Protein AF-A0A9N7MZ98-F1 (afdb_monomer_lite)

Organism: Striga hermonthica (NCBI:txid68872)

pLDDT: mean 78.27, std 20.57, range [29.39, 97.88]

Radius of gyration: 21.46 Å; chains: 1; bounding box: 46×40×66 Å

Sequence (179 aa):
MSQRRERCEDGKELLFDHGAPYFAVNASNLEVQSLVNDWESRGIVGEWKEKFGSFDFSSKNFVHFEEEGSDKRYVGVPGMNSICKALCHEPGIETKFGLGIGKLDWLDGDDSWSLTSLDGQNVGCFKGVVTSDKSTFSSRFRSVTGKPPPIALVLVFRSGHALLLRRFAIEDLVELQRA

Foldseek 3Di:
DDWDWDADPVRDIDIHDPPDPKDFDDPVPVVVVVVVVVCVVVLQKDWDPDDDWDQDPVVRDIDDDDCVPPTTIMAGVVGNCSVVVVVCPPPPHDDDPPWAWQEWDQDPVVCWIWTATPVRHTPDTHNDDDDDDPLQDDPVCCVVPVDHRSYHPPPPPDPDRDPPPPPPDCVVVVVVVVD

Secondary structure (DSSP, 8-state):
--EEEEE-TTSPEEEEE-S-S-EEE-TT-HHHHHHHHHHHHTTSEEE--SPP-EEETTTTEEEP---TTPPEEEEESSSTHHHHHHHHTSTT-----S--EEEEEEETTTTEEEEEETTS-EEEEES------TTTT-HHHHHHHSSPPSS-------TTS--------TTHHHHTT--

Structure (mmCIF, N/CA/C/O backbone):
data_AF-A0A9N7MZ98-F1
#
_entry.id   AF-A0A9N7MZ98-F1
#
loop_
_atom_site.group_PDB
_atom_site.id
_atom_site.type_symbol
_atom_site.label_atom_id
_atom_site.label_alt_id
_atom_site.label_comp_id
_atom_site.label_asym_id
_atom_site.label_entity_id
_atom_site.label_seq_id
_atom_site.pdbx_PDB_ins_code
_atom_site.Cartn_x
_atom_site.Cartn_y
_atom_site.Cartn_z
_atom_site.occupancy
_atom_site.B_iso_or_equiv
_atom_site.auth_seq_id
_atom_site.auth_comp_id
_atom_site.auth_asym_id
_atom_site.auth_atom_id
_atom_site.pdbx_PDB_model_num
ATOM 1 N N . MET A 1 1 ? 3.682 -3.069 3.700 1.00 62.31 1 MET A N 1
ATOM 2 C CA . MET A 1 1 ? 3.777 -2.642 5.115 1.00 62.31 1 MET A CA 1
ATOM 3 C C . MET A 1 1 ? 4.538 -3.685 5.905 1.00 62.31 1 MET A C 1
ATOM 5 O O . MET A 1 1 ? 4.243 -4.865 5.741 1.00 62.31 1 MET A O 1
ATOM 9 N N . SER A 1 2 ? 5.536 -3.269 6.690 1.00 74.25 2 SER A N 1
ATOM 10 C CA . SER A 1 2 ? 6.291 -4.196 7.541 1.00 74.25 2 SER A CA 1
ATOM 11 C C . SER A 1 2 ? 5.455 -4.572 8.758 1.00 74.25 2 SER A C 1
ATOM 13 O O . SER A 1 2 ? 4.906 -3.691 9.423 1.00 74.25 2 SER A O 1
ATOM 15 N N . GLN A 1 3 ? 5.371 -5.872 9.020 1.00 80.69 3 GLN A N 1
ATOM 16 C CA . GLN A 1 3 ? 4.727 -6.427 10.198 1.00 80.69 3 GLN A CA 1
ATOM 17 C C . GLN A 1 3 ? 5.787 -7.185 10.992 1.00 80.69 3 GLN A C 1
ATOM 19 O O . GLN A 1 3 ? 6.454 -8.065 10.440 1.00 80.69 3 GLN A O 1
ATOM 24 N N . ARG A 1 4 ? 5.956 -6.843 12.270 1.00 84.69 4 ARG A N 1
ATOM 25 C CA . ARG A 1 4 ? 6.811 -7.606 13.183 1.00 84.69 4 ARG A CA 1
ATOM 26 C C . ARG A 1 4 ? 6.002 -8.735 13.800 1.00 84.69 4 ARG A C 1
ATOM 28 O O . ARG A 1 4 ? 4.829 -8.555 14.113 1.00 84.69 4 ARG A O 1
ATOM 35 N N . ARG A 1 5 ? 6.649 -9.885 13.973 1.00 89.50 5 ARG A N 1
ATOM 36 C CA . ARG A 1 5 ? 6.075 -11.058 14.630 1.00 89.50 5 ARG A CA 1
ATOM 37 C C . ARG A 1 5 ? 6.817 -11.325 15.924 1.00 89.50 5 ARG A C 1
ATOM 39 O O . ARG A 1 5 ? 8.040 -11.223 15.944 1.00 89.50 5 ARG A O 1
ATOM 46 N N . GLU A 1 6 ? 6.084 -11.676 16.965 1.00 91.88 6 GLU A N 1
ATOM 47 C CA . GLU A 1 6 ? 6.637 -12.089 18.250 1.00 91.88 6 GLU A CA 1
ATOM 48 C C . GLU A 1 6 ? 5.919 -13.365 18.689 1.00 91.88 6 GLU A C 1
ATOM 50 O O . GLU A 1 6 ? 4.696 -13.440 18.588 1.00 91.88 6 GLU A O 1
ATOM 55 N N . ARG A 1 7 ? 6.657 -14.380 19.146 1.00 93.25 7 ARG A N 1
ATOM 56 C CA . ARG A 1 7 ? 6.048 -15.597 19.694 1.00 93.25 7 ARG A CA 1
ATOM 57 C C . ARG A 1 7 ? 6.028 -15.514 21.209 1.00 93.25 7 ARG A C 1
ATOM 59 O O . ARG A 1 7 ? 7.074 -15.376 21.833 1.00 93.25 7 ARG A O 1
ATOM 66 N N . CYS A 1 8 ? 4.839 -15.619 21.779 1.00 92.69 8 CYS A N 1
ATOM 67 C CA . CYS A 1 8 ? 4.644 -15.719 23.215 1.00 92.69 8 CYS A CA 1
ATOM 68 C C . CYS A 1 8 ? 5.042 -17.109 23.732 1.00 92.69 8 CYS A C 1
ATOM 70 O O . CYS A 1 8 ? 5.088 -18.082 22.976 1.00 92.69 8 CYS A O 1
ATOM 72 N N . GLU A 1 9 ? 5.281 -17.209 25.042 1.00 93.56 9 GLU A N 1
ATOM 73 C CA . GLU A 1 9 ? 5.603 -18.472 25.728 1.00 93.56 9 GLU A CA 1
ATOM 74 C C . GLU A 1 9 ? 4.499 -19.530 25.572 1.00 93.56 9 GLU A C 1
ATOM 76 O O . GLU A 1 9 ? 4.784 -20.724 25.523 1.00 93.56 9 GLU A O 1
ATOM 81 N N . ASP A 1 10 ? 3.243 -19.097 25.424 1.00 94.31 10 ASP A N 1
ATOM 82 C CA . ASP A 1 10 ? 2.084 -19.962 25.174 1.00 94.31 10 ASP A CA 1
ATOM 83 C C . ASP A 1 10 ? 1.939 -20.394 23.699 1.00 94.31 10 ASP A C 1
ATOM 85 O O . ASP A 1 10 ? 0.966 -21.053 23.331 1.00 94.31 10 ASP A O 1
ATOM 89 N N . GLY A 1 11 ? 2.896 -20.027 22.842 1.00 92.06 11 GLY A N 1
ATOM 90 C CA . GLY A 1 11 ? 2.922 -20.363 21.421 1.00 92.06 11 GLY A CA 1
ATOM 91 C C . GLY A 1 11 ? 2.093 -19.440 20.526 1.00 92.06 11 GLY A C 1
ATOM 92 O O . GLY A 1 11 ? 2.115 -19.625 19.306 1.00 92.06 11 GLY A O 1
ATOM 93 N N . LYS A 1 12 ? 1.392 -18.439 21.078 1.00 92.31 12 LYS A N 1
ATOM 94 C CA . LYS A 1 12 ? 0.673 -17.445 20.267 1.00 92.31 12 LYS A CA 1
ATOM 95 C C . LYS A 1 12 ? 1.646 -16.562 19.496 1.00 92.31 12 LYS A C 1
ATOM 97 O O . LYS A 1 12 ? 2.689 -16.164 20.008 1.00 92.31 12 LYS A O 1
ATOM 102 N N . GLU A 1 13 ? 1.278 -16.225 18.264 1.00 92.44 13 GLU A N 1
ATOM 103 C CA . GLU A 1 13 ? 2.004 -15.250 17.452 1.00 92.44 13 GLU A CA 1
ATOM 104 C C . GLU A 1 13 ? 1.302 -13.891 17.554 1.00 92.44 13 GLU A C 1
ATOM 106 O O . GLU A 1 13 ? 0.128 -13.758 17.210 1.00 92.44 13 GLU A O 1
ATOM 111 N N . LEU A 1 14 ? 2.022 -12.887 18.043 1.00 90.25 14 LEU A N 1
ATOM 112 C CA . LEU A 1 14 ? 1.605 -11.492 18.028 1.00 90.25 14 LEU A CA 1
ATOM 113 C C . LEU A 1 14 ? 2.123 -10.829 16.760 1.00 90.25 14 LEU A C 1
ATOM 115 O O . LEU A 1 14 ? 3.270 -11.037 16.359 1.00 90.25 14 LEU A O 1
ATOM 119 N N . LEU A 1 15 ? 1.278 -10.005 16.153 1.00 88.94 15 LEU A N 1
ATOM 120 C CA . LEU A 1 15 ? 1.571 -9.295 14.920 1.00 88.94 15 LEU A CA 1
ATOM 121 C C . LEU A 1 15 ? 1.460 -7.790 15.163 1.00 88.94 15 LEU A C 1
ATOM 123 O O . LEU A 1 15 ? 0.448 -7.315 15.670 1.00 88.94 15 LEU A O 1
ATOM 127 N N . PHE A 1 16 ? 2.494 -7.042 14.783 1.00 89.38 16 PHE A N 1
ATOM 128 C CA . PHE A 1 16 ? 2.569 -5.598 14.995 1.00 89.38 16 PHE A CA 1
ATOM 129 C C . PHE A 1 16 ? 2.769 -4.880 13.667 1.00 89.38 16 PHE A C 1
ATOM 131 O O . PHE A 1 16 ? 3.799 -5.056 13.010 1.00 89.38 16 PHE A O 1
ATOM 138 N N . ASP A 1 17 ? 1.802 -4.054 13.279 1.00 90.88 17 ASP A N 1
ATOM 139 C CA . ASP A 1 17 ? 1.920 -3.185 12.112 1.00 90.88 17 ASP A CA 1
ATOM 140 C C . ASP A 1 17 ? 2.716 -1.922 12.475 1.00 90.88 17 ASP A C 1
ATOM 142 O O . ASP A 1 17 ? 2.325 -1.145 13.340 1.00 90.88 17 ASP A O 1
ATOM 146 N N . HIS A 1 18 ? 3.855 -1.712 11.808 1.00 86.62 18 HIS A N 1
ATOM 147 C CA . HIS A 1 18 ? 4.758 -0.585 12.096 1.00 86.62 18 HIS A CA 1
ATOM 148 C C . HIS A 1 18 ? 4.539 0.648 11.211 1.00 86.62 18 HIS A C 1
ATOM 150 O O . HIS A 1 18 ? 5.225 1.654 11.376 1.00 86.62 18 HIS A O 1
ATOM 156 N N . GLY A 1 19 ? 3.653 0.555 10.221 1.00 86.44 19 GLY A N 1
ATOM 157 C CA . GLY A 1 19 ? 3.343 1.673 9.335 1.00 86.44 19 GLY A CA 1
ATOM 158 C C . GLY A 1 19 ? 2.050 2.379 9.741 1.00 86.44 19 GLY A C 1
ATOM 159 O O . GLY A 1 19 ? 1.888 2.764 10.891 1.00 86.44 19 GLY A O 1
ATOM 160 N N . ALA A 1 20 ? 1.137 2.565 8.789 1.00 86.75 20 ALA A N 1
ATOM 161 C CA . ALA A 1 20 ? -0.201 3.078 9.023 1.00 86.75 20 ALA A CA 1
ATOM 162 C C . ALA A 1 20 ? -0.939 2.178 10.034 1.00 86.75 20 ALA A C 1
ATOM 164 O O . ALA A 1 20 ? -1.102 0.987 9.753 1.00 86.75 20 ALA A O 1
ATOM 165 N N . PRO A 1 21 ? -1.371 2.725 11.182 1.00 87.38 21 PRO A N 1
ATOM 166 C CA . PRO A 1 21 ? -2.091 1.958 12.195 1.00 87.38 21 PRO A CA 1
ATOM 167 C C . PRO A 1 21 ? -3.531 1.651 11.762 1.00 87.38 21 PRO A C 1
ATOM 169 O O . PRO A 1 21 ? -4.050 0.581 12.045 1.00 87.38 21 PRO A O 1
ATOM 172 N N . TYR A 1 22 ? -4.158 2.576 11.038 1.00 92.69 22 TYR A N 1
ATOM 173 C CA . TYR A 1 22 ? -5.489 2.465 10.445 1.00 92.69 22 TYR A CA 1
ATOM 174 C C . TYR A 1 22 ? -5.576 3.408 9.237 1.00 92.69 22 TYR A C 1
ATOM 176 O O . TYR A 1 22 ? -4.674 4.222 9.012 1.00 92.69 22 TYR A O 1
ATOM 184 N N . PHE A 1 23 ? -6.667 3.328 8.482 1.00 93.44 23 PHE A N 1
ATOM 185 C CA . PHE A 1 23 ? -7.061 4.353 7.514 1.00 93.44 23 PHE A CA 1
ATOM 186 C C . PHE A 1 23 ? -8.512 4.773 7.756 1.00 93.44 23 PHE A C 1
ATOM 188 O O . PHE A 1 23 ? -9.297 3.990 8.285 1.00 93.44 23 PHE A O 1
ATOM 195 N N . ALA A 1 24 ? -8.855 6.014 7.416 1.00 92.38 24 ALA A N 1
ATOM 196 C CA . ALA A 1 24 ? -10.218 6.531 7.505 1.00 92.38 24 ALA A CA 1
ATOM 197 C C . ALA A 1 24 ? -10.834 6.620 6.107 1.00 92.38 24 ALA A C 1
ATOM 199 O O . ALA A 1 24 ? -10.119 6.854 5.129 1.00 92.38 24 ALA A O 1
ATOM 200 N N . VAL A 1 25 ? -12.147 6.433 6.020 1.00 90.44 25 VAL A N 1
ATOM 201 C CA . VAL A 1 25 ? -12.903 6.572 4.774 1.00 90.44 25 VAL A CA 1
ATOM 202 C C . VAL A 1 25 ? -13.917 7.683 4.952 1.00 90.44 25 VAL A C 1
ATOM 204 O O . VAL A 1 25 ? -14.809 7.574 5.790 1.00 90.44 25 VAL A O 1
ATOM 207 N N . ASN A 1 26 ? -13.784 8.726 4.135 1.00 88.62 26 ASN A N 1
ATOM 208 C CA . ASN A 1 26 ? -14.774 9.787 4.083 1.00 88.62 26 ASN A CA 1
ATOM 209 C C . ASN A 1 26 ? -16.077 9.238 3.496 1.00 88.62 26 ASN A C 1
ATOM 211 O O . ASN A 1 26 ? -16.096 8.780 2.351 1.00 88.62 26 ASN A O 1
ATOM 215 N N . ALA A 1 27 ? -17.162 9.321 4.267 1.00 82.75 27 ALA A N 1
ATOM 216 C CA . ALA A 1 27 ? -18.463 8.776 3.879 1.00 82.75 27 ALA A CA 1
ATOM 217 C C . ALA A 1 27 ? -19.041 9.402 2.591 1.00 82.75 27 ALA A C 1
ATOM 219 O O . ALA A 1 27 ? -19.880 8.791 1.931 1.00 82.75 27 ALA A O 1
ATOM 220 N N . SER A 1 28 ? -18.589 10.601 2.207 1.00 88.75 28 SER A N 1
ATOM 221 C CA . SER A 1 28 ? -18.981 11.250 0.948 1.00 88.75 28 SER A CA 1
ATOM 222 C C . SER A 1 28 ? -18.281 10.669 -0.288 1.00 88.75 28 SER A C 1
ATOM 224 O O . SER A 1 28 ? -18.771 10.842 -1.406 1.00 88.75 28 SER A O 1
ATOM 226 N N . ASN A 1 29 ? -17.171 9.941 -0.119 1.00 90.75 29 ASN A N 1
ATOM 227 C CA . ASN A 1 29 ? -16.462 9.293 -1.218 1.00 90.75 29 ASN A CA 1
ATOM 228 C C . ASN A 1 29 ? -17.021 7.884 -1.467 1.00 90.75 29 ASN A C 1
ATOM 230 O O . ASN A 1 29 ? -16.495 6.880 -0.981 1.00 90.75 29 ASN A O 1
ATOM 234 N N . LEU A 1 30 ? -18.103 7.823 -2.246 1.00 92.62 30 LEU A N 1
ATOM 235 C CA . LEU A 1 30 ? -18.831 6.582 -2.522 1.00 92.62 30 LEU A CA 1
ATOM 236 C C . LEU A 1 30 ? -17.987 5.521 -3.246 1.00 92.62 30 LEU A C 1
ATOM 238 O O . LEU A 1 30 ? -18.178 4.331 -3.000 1.00 92.62 30 LEU A O 1
ATOM 242 N N . GLU A 1 31 ? -17.045 5.923 -4.104 1.00 94.31 31 GLU A N 1
ATOM 243 C CA . GLU A 1 31 ? -16.169 4.987 -4.824 1.00 94.31 31 GLU A CA 1
ATOM 244 C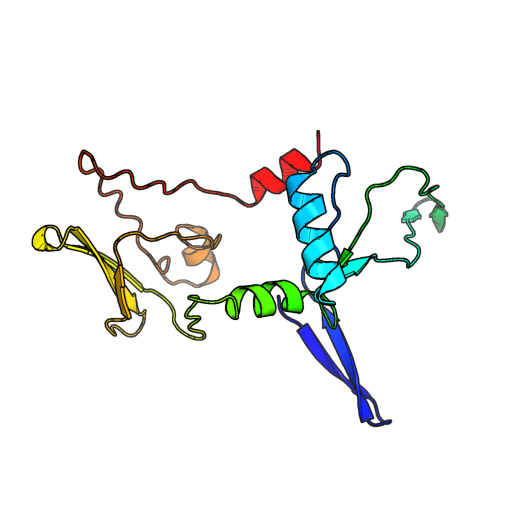 C . GLU A 1 31 ? -15.230 4.257 -3.857 1.00 94.31 31 GLU A C 1
ATOM 246 O O . GLU A 1 31 ? -15.168 3.024 -3.851 1.00 94.31 31 GLU A O 1
ATOM 251 N N . VAL A 1 32 ? -14.553 5.006 -2.979 1.00 92.69 32 VAL A N 1
ATOM 252 C CA . VAL A 1 32 ? -13.675 4.427 -1.952 1.00 92.69 32 VAL A CA 1
ATOM 253 C C . VAL A 1 32 ? -14.487 3.619 -0.944 1.00 92.69 32 VAL A C 1
ATOM 255 O O . VAL A 1 32 ? -14.079 2.518 -0.577 1.00 92.69 32 VAL A O 1
ATOM 258 N N . GLN A 1 33 ? -15.658 4.112 -0.533 1.00 93.81 33 GLN A N 1
ATOM 259 C CA . GLN A 1 33 ? -16.533 3.382 0.382 1.00 93.81 33 GLN A CA 1
ATOM 260 C C . GLN A 1 33 ? -16.985 2.040 -0.213 1.00 93.81 33 GLN A C 1
ATOM 262 O O . GLN A 1 33 ? -16.969 1.030 0.487 1.00 93.81 33 GLN A O 1
ATOM 267 N N . SER A 1 34 ? -17.342 1.996 -1.501 1.00 95.44 34 SER A N 1
ATOM 268 C CA . SER A 1 34 ? -17.720 0.749 -2.177 1.00 95.44 34 SER A CA 1
ATOM 269 C C . SER A 1 34 ? -16.564 -0.250 -2.233 1.00 95.44 34 SER A C 1
ATOM 271 O O . SER A 1 34 ? -16.780 -1.440 -2.013 1.00 95.44 34 SER A O 1
ATOM 273 N N . LEU A 1 35 ? -15.343 0.219 -2.503 1.00 95.44 35 LEU A N 1
ATOM 274 C CA . LEU A 1 35 ? -14.149 -0.629 -2.512 1.00 95.44 35 LEU A CA 1
ATOM 275 C C . LEU A 1 35 ? -13.863 -1.222 -1.126 1.00 95.44 35 LEU A C 1
ATOM 277 O O . LEU A 1 35 ? -13.573 -2.409 -0.998 1.00 95.44 35 LEU A O 1
ATOM 281 N N . VAL A 1 36 ? -13.976 -0.406 -0.079 1.00 96.00 36 VAL A N 1
ATOM 282 C CA . VAL A 1 36 ? -13.753 -0.852 1.302 1.00 96.00 36 VAL A CA 1
ATOM 283 C C . VAL A 1 36 ? -14.829 -1.841 1.742 1.00 96.00 36 VAL A C 1
ATOM 285 O O . VAL A 1 36 ? -14.495 -2.830 2.388 1.00 96.00 36 VAL A O 1
ATOM 288 N N . ASN A 1 37 ? -16.083 -1.646 1.325 1.00 96.00 37 ASN A N 1
ATOM 289 C CA . ASN A 1 37 ? -17.157 -2.610 1.570 1.00 96.00 37 ASN A CA 1
ATOM 290 C C . ASN A 1 37 ? -16.880 -3.968 0.895 1.00 96.00 37 ASN A C 1
ATOM 292 O O . ASN A 1 37 ? -17.108 -5.007 1.514 1.00 96.00 37 ASN A O 1
ATOM 296 N N . ASP A 1 38 ? -16.367 -3.984 -0.345 1.00 96.50 38 ASP A N 1
ATOM 297 C CA . ASP A 1 38 ? -15.948 -5.230 -1.012 1.00 96.50 38 ASP A CA 1
ATOM 298 C C . ASP A 1 38 ? -14.847 -5.934 -0.210 1.00 96.50 38 ASP A C 1
ATOM 300 O O . ASP A 1 38 ? -14.975 -7.109 0.143 1.00 96.50 38 ASP A O 1
ATOM 304 N N . TRP A 1 39 ? -13.796 -5.199 0.159 1.00 97.50 39 TRP A N 1
ATOM 305 C CA . TRP A 1 39 ? -12.700 -5.742 0.959 1.00 97.50 39 TRP A CA 1
ATOM 306 C C . TRP A 1 39 ? -13.155 -6.257 2.324 1.00 97.50 39 TRP A C 1
ATOM 308 O O . TRP A 1 39 ? -12.665 -7.297 2.767 1.00 97.50 39 TRP A O 1
ATOM 318 N N . GLU A 1 40 ? -14.081 -5.565 2.986 1.00 97.31 40 GLU A N 1
ATOM 319 C CA . GLU A 1 40 ? -14.642 -5.990 4.268 1.00 97.31 40 GLU A CA 1
ATOM 320 C C . GLU A 1 40 ? -15.461 -7.274 4.101 1.00 97.31 40 GLU A C 1
ATOM 322 O O . GLU A 1 40 ? -15.276 -8.224 4.862 1.00 97.31 40 GLU A O 1
ATOM 327 N N . SER A 1 41 ? -16.277 -7.372 3.044 1.00 97.56 41 SER A N 1
ATOM 328 C CA . SER A 1 41 ? -17.046 -8.587 2.733 1.00 97.56 41 SER A CA 1
ATOM 329 C C . SER A 1 41 ? -16.157 -9.809 2.458 1.00 97.56 41 SER A C 1
ATOM 331 O O . SER A 1 41 ? -16.542 -10.945 2.738 1.00 97.56 41 SER A O 1
ATOM 333 N N . ARG A 1 42 ? -14.935 -9.571 1.961 1.00 96.88 42 ARG A N 1
ATOM 334 C CA . ARG A 1 42 ? -13.892 -10.580 1.719 1.00 96.88 42 ARG A CA 1
ATOM 335 C C . ARG A 1 42 ? -13.005 -10.839 2.943 1.00 96.88 42 ARG A C 1
ATOM 337 O O . ARG A 1 42 ? -12.109 -11.677 2.868 1.00 96.88 42 ARG A O 1
ATOM 344 N N . GLY A 1 43 ? -13.211 -10.121 4.049 1.00 97.50 43 GLY A N 1
ATOM 345 C CA . GLY A 1 43 ? -12.402 -10.222 5.267 1.00 97.50 43 GLY A CA 1
ATOM 346 C C . GLY A 1 43 ? -10.967 -9.700 5.124 1.00 97.50 43 GLY A C 1
ATOM 347 O O . GLY A 1 43 ? -10.113 -10.037 5.940 1.00 97.50 43 GLY A O 1
ATOM 348 N N . ILE A 1 44 ? -10.679 -8.904 4.088 1.00 97.81 44 ILE A N 1
ATOM 349 C CA . ILE A 1 44 ? -9.362 -8.282 3.863 1.00 97.81 44 ILE A CA 1
ATOM 350 C C . ILE A 1 44 ? -9.161 -7.106 4.821 1.00 97.81 44 ILE A C 1
ATOM 352 O O . ILE A 1 44 ? -8.039 -6.848 5.269 1.00 97.81 44 ILE A O 1
ATOM 356 N N . VAL A 1 45 ? -10.248 -6.396 5.125 1.00 97.88 45 VAL A N 1
ATOM 357 C CA . VAL A 1 45 ? -10.292 -5.305 6.100 1.00 97.88 45 VAL A CA 1
ATOM 358 C C . VAL A 1 45 ? -11.428 -5.510 7.096 1.00 97.88 45 VAL A C 1
ATOM 360 O O . VAL A 1 45 ? -12.319 -6.323 6.868 1.00 97.88 45 VAL A O 1
ATOM 363 N N . GLY A 1 46 ? -11.400 -4.756 8.189 1.00 96.88 46 GLY A N 1
ATOM 364 C CA . GLY A 1 46 ? -12.519 -4.633 9.115 1.00 96.88 46 GLY A CA 1
ATOM 365 C C . GLY A 1 46 ? -12.537 -3.265 9.784 1.00 96.88 46 GLY A C 1
ATOM 366 O O . GLY A 1 46 ? -11.485 -2.643 9.967 1.00 96.88 46 GLY A O 1
ATOM 367 N N . GLU A 1 47 ? -13.732 -2.791 10.129 1.00 95.00 47 GLU A N 1
ATOM 368 C CA . GLU A 1 47 ? -13.915 -1.567 10.912 1.00 95.00 47 GLU A CA 1
ATOM 369 C C . GLU A 1 47 ? -13.166 -1.640 12.258 1.00 95.00 47 GLU A C 1
ATOM 371 O O . GLU A 1 47 ? -13.316 -2.588 13.036 1.00 95.00 47 GLU A O 1
ATOM 376 N N . TRP A 1 48 ? -12.365 -0.613 12.547 1.00 92.88 48 TRP A N 1
ATOM 377 C CA . TRP A 1 48 ? -11.684 -0.437 13.825 1.00 92.88 48 TRP A CA 1
ATOM 378 C C . TRP A 1 48 ? -12.687 0.088 14.855 1.00 92.88 48 TRP A C 1
ATOM 380 O O . TRP A 1 48 ? -13.086 1.249 14.797 1.00 92.88 48 TRP A O 1
ATOM 390 N N . LYS A 1 49 ? -13.057 -0.751 15.828 1.00 89.12 49 LYS A N 1
ATOM 391 C CA . LYS A 1 49 ? -14.060 -0.428 16.863 1.00 89.12 49 LYS A CA 1
ATOM 392 C C . LYS A 1 49 ? -13.470 -0.079 18.233 1.00 89.12 49 LYS A C 1
ATOM 394 O O . LYS A 1 49 ? -14.228 0.167 19.169 1.00 89.12 49 LYS A O 1
ATOM 399 N N . GLU A 1 50 ? -12.141 -0.073 18.378 1.00 87.69 50 GLU A N 1
ATOM 400 C CA . GLU A 1 50 ? -11.522 0.319 19.649 1.00 87.69 50 GLU A CA 1
ATOM 401 C C . GLU A 1 50 ? -11.559 1.829 19.852 1.00 87.69 50 GLU A C 1
ATOM 403 O O . GLU A 1 50 ? -11.492 2.616 18.908 1.00 87.69 50 GLU A O 1
ATOM 408 N N . LYS A 1 51 ? -11.596 2.215 21.125 1.00 83.50 51 LYS A N 1
ATOM 409 C CA . LYS A 1 51 ? -11.653 3.610 21.546 1.00 83.50 51 LYS A CA 1
ATOM 410 C C . LYS A 1 51 ? -10.333 4.310 21.265 1.00 83.50 51 LYS A C 1
ATOM 412 O O . LYS A 1 51 ? -9.262 3.817 21.618 1.00 83.50 51 LYS A O 1
ATOM 417 N N . PHE A 1 52 ? -10.428 5.510 20.720 1.00 82.69 52 PHE A N 1
ATOM 418 C CA . PHE A 1 52 ? -9.302 6.425 20.658 1.00 82.69 52 PHE A CA 1
ATOM 419 C C . PHE A 1 52 ? -9.228 7.232 21.969 1.00 82.69 52 PHE A C 1
ATOM 421 O O . PHE A 1 52 ? -10.229 7.424 22.661 1.00 82.69 52 PHE A O 1
ATOM 428 N N . GLY A 1 53 ? -8.036 7.706 22.332 1.00 83.56 53 GLY A N 1
ATOM 429 C CA . GLY A 1 53 ? -7.855 8.678 23.416 1.00 83.56 53 GLY A CA 1
ATOM 430 C C . GLY A 1 53 ? -6.851 9.764 23.030 1.00 83.56 53 GLY A C 1
ATOM 431 O O . GLY A 1 53 ? -5.920 9.499 22.271 1.00 83.56 53 GLY A O 1
ATOM 432 N N . SER A 1 54 ? -7.028 10.979 23.552 1.00 87.56 54 SER A N 1
ATOM 433 C CA . SER A 1 54 ? -5.985 12.011 23.553 1.00 87.56 54 SER A CA 1
ATOM 434 C C . SER A 1 54 ? -5.510 12.195 24.981 1.00 87.56 54 SER A C 1
ATOM 436 O O . SER A 1 54 ? -6.317 12.252 25.908 1.00 87.56 54 SER A O 1
ATOM 438 N N . PHE A 1 55 ? -4.200 12.277 25.160 1.00 90.56 55 PHE A N 1
ATOM 439 C CA . PHE A 1 55 ? -3.604 12.612 26.439 1.00 90.56 55 PHE A CA 1
ATOM 440 C C . PHE A 1 55 ? -3.127 14.060 26.391 1.00 90.56 55 PHE A C 1
ATOM 442 O O . PHE A 1 55 ? -2.239 14.396 25.605 1.00 90.56 55 PHE A O 1
ATOM 449 N N . ASP A 1 56 ? -3.704 14.913 27.236 1.00 91.94 56 ASP A N 1
ATOM 450 C CA . ASP A 1 56 ? -3.221 16.277 27.399 1.00 91.94 56 ASP A CA 1
ATOM 451 C C . ASP A 1 56 ? -2.100 16.303 28.438 1.00 91.94 56 ASP A C 1
ATOM 453 O O . ASP A 1 56 ? -2.306 16.092 29.636 1.00 91.94 56 ASP A O 1
ATOM 457 N N . PHE A 1 57 ? -0.893 16.605 27.967 1.00 93.12 57 PHE A N 1
ATOM 458 C CA . PHE A 1 57 ? 0.284 16.711 28.816 1.00 93.12 57 PHE A CA 1
ATOM 459 C C . PHE A 1 57 ? 0.185 17.851 29.839 1.00 93.12 57 PHE A C 1
ATOM 461 O O . PHE A 1 57 ? 0.728 17.729 30.938 1.00 93.12 57 PHE A O 1
ATOM 468 N N . SER A 1 58 ? -0.515 18.938 29.507 1.00 95.00 58 SER A N 1
ATOM 469 C CA . SER A 1 58 ? -0.600 20.125 30.364 1.00 95.00 58 SER A CA 1
ATOM 470 C C . SER A 1 58 ? -1.453 19.846 31.597 1.00 95.00 58 SER A C 1
ATOM 472 O O . SER A 1 58 ? -1.014 20.081 32.723 1.00 95.00 58 SER A O 1
ATOM 474 N N . SER A 1 59 ? -2.653 19.294 31.396 1.00 93.94 59 SER A N 1
ATOM 475 C CA . SER A 1 59 ? -3.531 18.879 32.494 1.00 93.94 59 SER A CA 1
ATOM 476 C C . SER A 1 59 ? -3.161 17.522 33.099 1.00 93.94 59 SER A C 1
ATOM 478 O O . SER A 1 59 ? -3.643 17.201 34.184 1.00 93.94 59 SER A O 1
ATOM 480 N N . LYS A 1 60 ? -2.297 16.741 32.434 1.00 94.62 60 LYS A N 1
ATOM 481 C CA . LYS A 1 60 ? -1.943 15.351 32.776 1.00 94.62 60 LYS A CA 1
ATOM 482 C C . LYS A 1 60 ? -3.151 14.409 32.816 1.00 94.62 60 LYS A C 1
ATOM 484 O O . LYS A 1 60 ? -3.145 13.435 33.566 1.00 94.62 60 LYS A O 1
ATOM 489 N N . ASN A 1 61 ? -4.176 14.691 32.015 1.00 93.62 61 ASN A N 1
ATOM 490 C CA . ASN A 1 61 ? -5.408 13.912 31.956 1.00 93.62 61 ASN A CA 1
ATOM 491 C C . ASN A 1 61 ? -5.699 13.439 30.530 1.00 93.62 61 ASN A C 1
ATOM 493 O O . ASN A 1 61 ? -5.280 14.051 29.546 1.00 93.62 61 ASN A O 1
ATOM 497 N N . PHE A 1 62 ? -6.462 12.351 30.421 1.00 88.62 62 PHE A N 1
ATOM 498 C CA . PHE A 1 62 ? -7.059 11.959 29.149 1.00 88.62 62 PHE A CA 1
ATOM 499 C C . PHE A 1 62 ? -8.247 12.865 28.836 1.00 88.62 62 PHE A C 1
ATOM 501 O O . PHE A 1 62 ? -9.118 13.075 29.679 1.00 88.62 62 PHE A O 1
ATOM 508 N N . VAL A 1 63 ? -8.281 13.378 27.611 1.00 84.69 63 VAL A N 1
ATOM 509 C CA . VAL A 1 63 ? -9.392 14.164 27.084 1.00 84.69 63 VAL A CA 1
ATOM 510 C C . VAL A 1 63 ? -10.271 13.225 26.270 1.00 84.69 63 VAL A C 1
ATOM 512 O O . VAL A 1 63 ? -9.784 12.533 25.370 1.00 84.69 63 VAL A O 1
ATOM 515 N N . HIS A 1 64 ? -11.557 13.169 26.609 1.00 70.56 64 HIS A N 1
ATOM 516 C CA . HIS A 1 64 ? -12.530 12.422 25.823 1.00 70.56 64 HIS A CA 1
ATOM 517 C C . HIS A 1 64 ? -12.927 13.251 24.605 1.00 70.56 64 HIS A C 1
ATOM 519 O O . HIS A 1 64 ? -13.224 14.437 24.728 1.00 70.56 64 HIS A O 1
ATOM 525 N N . PHE A 1 65 ? -12.926 12.622 23.440 1.00 67.00 65 PHE A N 1
ATOM 526 C CA . PHE A 1 65 ? -13.555 13.165 22.248 1.00 67.00 65 PHE A CA 1
ATOM 527 C C . PHE A 1 65 ? -14.820 12.353 21.999 1.00 67.00 65 PHE A C 1
ATOM 529 O O . PHE A 1 65 ? -14.788 11.123 21.993 1.00 67.00 65 PHE A O 1
ATOM 536 N N . GLU A 1 66 ? -15.940 13.049 21.855 1.00 56.31 66 GLU A N 1
ATOM 537 C CA . GLU A 1 66 ? -17.171 12.436 21.376 1.00 56.31 66 GLU A CA 1
ATOM 538 C C . GLU A 1 66 ? -16.955 12.061 19.903 1.00 56.31 66 GLU A C 1
ATOM 540 O O . GLU A 1 66 ? -16.597 12.901 19.081 1.00 56.31 66 GLU A O 1
ATOM 545 N N . GLU A 1 67 ? -17.093 10.773 19.583 1.00 60.56 67 GLU A N 1
ATOM 546 C CA . GLU A 1 67 ? -16.903 10.219 18.231 1.00 60.56 67 GLU A CA 1
ATOM 547 C C . GLU A 1 67 ? -18.155 10.340 17.344 1.00 60.56 67 GLU A C 1
ATOM 549 O O . GLU A 1 67 ? -18.180 9.803 16.232 1.00 60.56 67 GLU A O 1
ATOM 554 N N . GLU A 1 68 ? -19.200 11.037 17.807 1.00 53.44 68 GLU A N 1
ATOM 555 C CA . GLU A 1 68 ? -20.428 11.220 17.033 1.00 53.44 68 GLU A CA 1
ATOM 556 C C . GLU A 1 68 ? -20.141 11.988 15.734 1.00 53.44 68 GLU A C 1
ATOM 558 O O . GLU A 1 68 ? -19.789 13.165 15.735 1.00 53.44 68 GLU A O 1
ATOM 563 N N . GLY A 1 69 ? -20.284 11.287 14.606 1.00 59.31 69 GLY A N 1
ATOM 564 C CA . GLY A 1 69 ? -20.116 11.844 13.262 1.00 59.31 69 GLY A CA 1
ATOM 565 C C . GLY A 1 69 ? -18.711 11.733 12.664 1.00 59.31 69 GLY A C 1
ATOM 566 O O . GLY A 1 69 ? -18.490 12.284 11.589 1.00 59.31 69 GLY A O 1
ATOM 567 N N . SER A 1 70 ? -17.766 11.037 13.308 1.00 67.75 70 SER A N 1
ATOM 568 C CA . SER A 1 70 ? -16.436 10.829 12.715 1.00 67.75 70 SER A CA 1
ATOM 569 C C . SER A 1 70 ? -16.435 9.759 11.613 1.00 67.75 70 SER A C 1
ATOM 571 O O . SER A 1 70 ? -17.175 8.776 11.682 1.00 67.75 70 SER A O 1
ATOM 573 N N . ASP A 1 71 ? -15.595 9.957 10.592 1.00 80.88 71 ASP A N 1
ATOM 574 C CA . ASP A 1 71 ? -15.387 8.989 9.513 1.00 80.88 71 ASP A CA 1
ATOM 575 C C . ASP A 1 71 ? -14.986 7.616 10.061 1.00 80.88 71 ASP A C 1
ATOM 577 O O . ASP A 1 71 ? -14.142 7.499 10.958 1.00 80.88 71 ASP A O 1
ATOM 581 N N . LYS A 1 72 ? -15.552 6.558 9.469 1.00 89.25 72 LYS A N 1
ATOM 582 C CA . LYS A 1 72 ? -15.215 5.184 9.842 1.00 89.25 72 LYS A CA 1
ATOM 583 C C . LYS A 1 72 ? -13.737 4.911 9.595 1.00 89.25 72 LYS A C 1
ATOM 585 O O . LYS A 1 72 ? -13.175 5.284 8.561 1.00 89.25 72 LYS A O 1
ATOM 590 N N . ARG A 1 73 ? -13.123 4.204 10.541 1.00 91.81 73 ARG A N 1
ATOM 591 C CA . ARG A 1 73 ? -11.723 3.780 10.482 1.00 91.81 73 ARG A CA 1
ATOM 592 C C . ARG A 1 73 ? -11.657 2.282 10.246 1.00 91.81 73 ARG A C 1
ATOM 594 O O . ARG A 1 73 ? -12.483 1.539 10.763 1.00 91.81 73 ARG A O 1
ATOM 601 N N . TYR A 1 74 ? -10.659 1.838 9.500 1.00 95.19 74 TYR A N 1
ATOM 602 C CA . TYR A 1 74 ? -10.504 0.446 9.099 1.00 95.19 74 TYR A CA 1
ATOM 603 C C . TYR A 1 74 ? -9.059 -0.024 9.259 1.00 95.19 74 TYR A C 1
ATOM 605 O O . TYR A 1 74 ? -8.104 0.759 9.176 1.00 95.19 74 TYR A O 1
ATOM 613 N N . VAL A 1 75 ? -8.915 -1.333 9.449 1.00 96.00 75 VAL A N 1
ATOM 614 C CA . VAL A 1 75 ? -7.640 -2.059 9.455 1.00 96.00 75 VAL A CA 1
ATOM 615 C C . VAL A 1 75 ? -7.634 -3.169 8.437 1.00 96.00 75 VAL A C 1
ATOM 617 O O . VAL A 1 75 ? -8.679 -3.735 8.144 1.00 96.00 75 VAL A O 1
ATOM 620 N N . GLY A 1 76 ? -6.451 -3.539 7.951 1.00 95.62 76 GLY A N 1
ATOM 621 C CA . GLY A 1 76 ? -6.281 -4.832 7.297 1.00 95.62 76 GLY A CA 1
ATOM 622 C C . GLY A 1 76 ? -6.352 -5.981 8.308 1.00 95.62 76 GLY A C 1
ATOM 623 O O . GLY A 1 76 ? -5.863 -5.855 9.429 1.00 95.62 76 GLY A O 1
ATOM 624 N N . VAL A 1 77 ? -6.906 -7.118 7.893 1.00 95.12 77 VAL A N 1
ATOM 625 C CA . VAL A 1 77 ? -7.067 -8.328 8.713 1.00 95.12 77 VAL A CA 1
ATOM 626 C C . VAL A 1 77 ? -6.385 -9.507 8.001 1.00 95.12 77 VAL A C 1
ATOM 628 O O . VAL A 1 77 ? -6.646 -9.717 6.819 1.00 95.12 77 VAL A O 1
ATOM 631 N N . PRO A 1 78 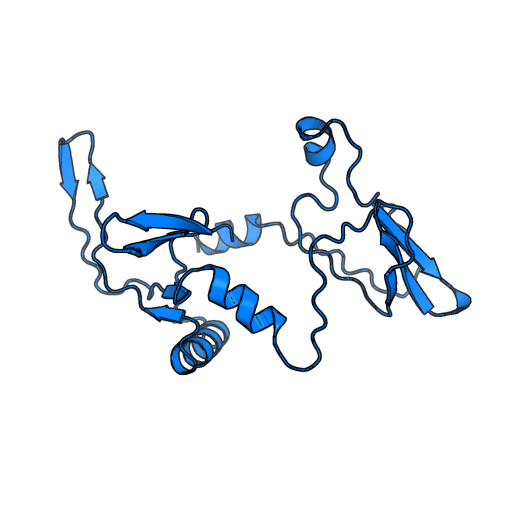? -5.481 -10.271 8.658 1.00 93.00 78 PRO A N 1
ATOM 632 C CA . PRO A 1 78 ? -5.051 -10.194 10.066 1.00 93.00 78 PRO A CA 1
ATOM 633 C C . PRO A 1 78 ? -4.013 -9.094 10.367 1.00 93.00 78 PRO A C 1
ATOM 635 O O . PRO A 1 78 ? -3.423 -9.063 11.442 1.00 93.00 78 PRO A O 1
ATOM 638 N N . GLY A 1 79 ? -3.735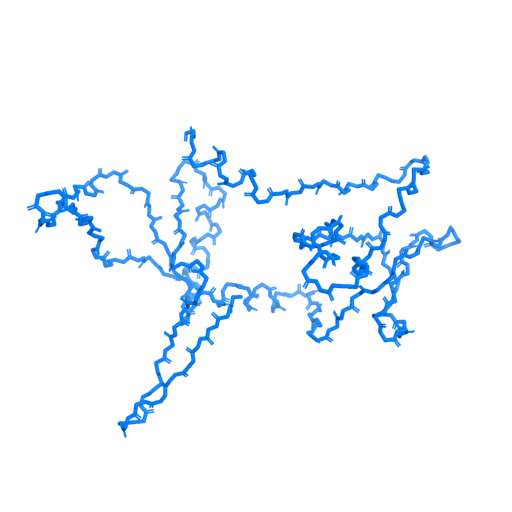 -8.217 9.410 1.00 92.88 79 GLY A N 1
ATOM 639 C CA . GLY A 1 79 ? -2.896 -7.040 9.614 1.00 92.88 79 GLY A CA 1
ATOM 640 C C . GLY A 1 79 ? -2.918 -6.136 8.395 1.00 92.88 79 GLY A C 1
ATOM 641 O O . GLY A 1 79 ? -3.379 -6.537 7.320 1.00 92.88 79 GLY A O 1
ATOM 642 N N . MET A 1 80 ? -2.378 -4.929 8.527 1.00 94.12 80 MET A N 1
ATOM 643 C CA . MET A 1 80 ? -2.498 -3.877 7.515 1.00 94.12 80 MET A CA 1
ATOM 644 C C . MET A 1 80 ? -1.930 -4.279 6.143 1.00 94.12 80 MET A C 1
ATOM 646 O O . MET A 1 80 ? -2.389 -3.816 5.101 1.00 94.12 80 MET A O 1
ATOM 650 N N . ASN A 1 81 ? -0.949 -5.188 6.101 1.00 92.62 81 ASN A N 1
ATOM 651 C CA . ASN A 1 81 ? -0.383 -5.684 4.841 1.00 92.62 81 ASN A CA 1
ATOM 652 C C . ASN A 1 81 ? -1.329 -6.580 4.013 1.00 92.62 81 ASN A C 1
ATOM 654 O O . ASN A 1 81 ? -0.999 -6.884 2.865 1.00 92.62 81 ASN A O 1
ATOM 658 N N . SER A 1 82 ? -2.472 -6.989 4.566 1.00 94.62 82 SER A N 1
ATOM 659 C CA . SER A 1 82 ? -3.415 -7.910 3.916 1.00 94.62 82 SER A CA 1
ATOM 660 C C . SER A 1 82 ? -4.059 -7.289 2.680 1.00 94.62 82 SER A C 1
ATOM 662 O O . SER A 1 82 ? -4.228 -7.977 1.680 1.00 94.62 82 SER A O 1
ATOM 664 N N . ILE A 1 83 ? -4.280 -5.971 2.697 1.00 94.44 83 ILE A N 1
ATOM 665 C CA . ILE A 1 83 ? -4.786 -5.206 1.549 1.00 94.44 83 ILE A CA 1
ATOM 666 C C . ILE A 1 83 ? -3.829 -5.337 0.360 1.00 94.44 83 ILE A C 1
ATOM 668 O O . ILE A 1 83 ? -4.218 -5.769 -0.721 1.00 94.44 83 ILE A O 1
ATOM 672 N N . CYS A 1 84 ? -2.542 -5.035 0.566 1.00 93.19 84 CYS A N 1
ATOM 673 C CA . CYS A 1 84 ? -1.542 -5.143 -0.498 1.00 93.19 84 CYS A CA 1
ATOM 674 C C . CYS A 1 84 ? -1.377 -6.586 -0.988 1.00 93.19 84 CYS A C 1
ATOM 676 O O . CYS A 1 84 ? -1.219 -6.803 -2.183 1.00 93.19 84 CYS A O 1
ATOM 678 N N . LYS A 1 85 ? -1.422 -7.573 -0.082 1.00 93.56 85 LYS A N 1
ATOM 679 C CA . LYS A 1 85 ? -1.351 -8.990 -0.463 1.00 93.56 85 LYS A CA 1
ATOM 680 C C . LYS A 1 85 ? -2.525 -9.385 -1.351 1.00 93.56 85 LYS A C 1
ATOM 682 O O . LYS A 1 85 ? -2.296 -10.016 -2.372 1.00 93.56 85 LYS A O 1
ATOM 687 N N . ALA A 1 86 ? -3.748 -8.995 -0.992 1.00 94.69 86 ALA A N 1
ATOM 688 C CA . ALA A 1 86 ? -4.929 -9.283 -1.797 1.00 94.69 86 ALA A CA 1
ATOM 689 C C . ALA A 1 86 ? -4.805 -8.689 -3.207 1.00 94.69 86 ALA A C 1
ATOM 691 O O . ALA A 1 86 ? -4.980 -9.412 -4.181 1.00 94.69 86 ALA A O 1
ATOM 692 N N . LEU A 1 87 ? -4.381 -7.423 -3.316 1.00 93.25 87 LEU A N 1
ATOM 693 C CA . LEU A 1 87 ? -4.138 -6.762 -4.605 1.00 93.25 87 LEU A CA 1
ATOM 694 C C . LEU A 1 87 ? -3.082 -7.484 -5.459 1.00 93.25 87 LEU A C 1
ATOM 696 O O . LEU A 1 87 ? -3.246 -7.606 -6.668 1.00 93.25 87 LEU A O 1
ATOM 700 N N . CYS A 1 88 ? -2.017 -8.005 -4.842 1.00 94.88 88 CYS A N 1
ATOM 701 C CA . CYS A 1 88 ? -0.993 -8.793 -5.537 1.00 94.88 88 CYS A CA 1
ATOM 702 C C . CYS A 1 88 ? -1.505 -10.132 -6.094 1.00 94.88 88 CYS A C 1
ATOM 704 O O . CYS A 1 88 ? -0.817 -10.733 -6.920 1.00 94.88 88 CYS A O 1
ATOM 706 N N . HIS A 1 89 ? -2.658 -10.609 -5.622 1.00 92.94 89 HIS A N 1
ATOM 707 C CA . HIS A 1 89 ? -3.272 -11.877 -6.015 1.00 92.94 89 HIS A CA 1
ATOM 708 C C . HIS A 1 89 ? -4.512 -11.705 -6.905 1.00 92.94 89 HIS A C 1
ATOM 710 O O . HIS A 1 89 ? -5.161 -12.701 -7.227 1.00 92.94 89 HIS A O 1
ATOM 716 N N . GLU A 1 90 ? -4.847 -10.478 -7.313 1.00 92.75 90 GLU A N 1
ATOM 717 C CA . GLU A 1 90 ? -5.946 -10.243 -8.250 1.00 92.75 90 GLU A CA 1
ATOM 718 C C . GLU A 1 90 ? -5.661 -10.894 -9.624 1.00 92.75 90 GLU A C 1
ATOM 720 O O . GLU A 1 90 ? -4.503 -10.972 -10.056 1.00 92.75 90 GLU A O 1
ATOM 725 N N . PRO A 1 91 ? -6.692 -11.385 -10.338 1.00 94.00 91 PRO A N 1
ATOM 726 C CA . PRO A 1 91 ? -6.508 -12.056 -11.621 1.00 94.00 91 PRO A CA 1
ATOM 727 C C . PRO A 1 91 ? -5.762 -11.192 -12.645 1.00 94.00 91 PRO A C 1
ATOM 729 O O . PRO A 1 91 ? -6.103 -10.035 -12.878 1.00 94.00 91 PRO A O 1
ATOM 732 N N . GLY A 1 92 ? -4.755 -11.779 -13.295 1.00 94.19 92 GLY A N 1
ATOM 733 C CA . GLY A 1 92 ? -3.933 -11.091 -14.296 1.00 94.19 92 GLY A CA 1
ATOM 734 C C . GLY A 1 92 ? -2.774 -10.268 -13.723 1.00 94.19 92 GLY A C 1
ATOM 735 O O . GLY A 1 92 ? -2.013 -9.696 -14.501 1.00 94.19 92 GLY A O 1
ATOM 736 N N . ILE A 1 93 ? -2.596 -10.233 -12.398 1.00 94.44 93 ILE A N 1
ATOM 737 C CA . ILE A 1 93 ? -1.453 -9.577 -11.756 1.00 94.44 93 ILE A CA 1
ATOM 738 C C . ILE A 1 93 ? -0.303 -10.571 -11.556 1.00 94.44 93 ILE A C 1
ATOM 740 O O . ILE A 1 93 ? -0.430 -11.571 -10.852 1.00 94.44 93 ILE A O 1
ATOM 744 N N . GLU A 1 94 ? 0.858 -10.262 -12.136 1.00 94.81 94 GLU A N 1
ATOM 745 C CA . GLU A 1 94 ? 2.124 -10.937 -11.833 1.00 94.81 94 GLU A CA 1
ATOM 746 C C . GLU A 1 94 ? 2.948 -10.066 -10.876 1.00 94.81 94 GLU A C 1
ATOM 748 O O . GLU A 1 94 ? 3.405 -8.979 -11.235 1.00 94.81 94 GLU A O 1
ATOM 753 N N . THR A 1 95 ? 3.163 -10.545 -9.649 1.00 93.88 95 THR A N 1
ATOM 754 C CA . THR A 1 95 ? 3.952 -9.824 -8.639 1.00 93.88 95 THR A CA 1
ATOM 755 C C . THR A 1 95 ? 5.349 -10.430 -8.501 1.00 93.88 95 THR A C 1
ATOM 757 O O . THR A 1 95 ? 5.488 -11.625 -8.242 1.00 93.88 95 THR A O 1
ATOM 760 N N . LYS A 1 96 ? 6.394 -9.597 -8.598 1.00 92.31 96 LYS A N 1
ATOM 761 C CA . LYS A 1 96 ? 7.800 -9.991 -8.386 1.00 92.31 96 LYS A CA 1
ATOM 762 C C . LYS A 1 96 ? 8.388 -9.246 -7.188 1.00 92.31 96 LYS A C 1
ATOM 764 O O . LYS A 1 96 ? 8.473 -8.022 -7.197 1.00 92.31 96 LYS A O 1
ATOM 769 N N . PHE A 1 97 ? 8.812 -9.984 -6.163 1.00 91.50 97 PHE A N 1
ATOM 770 C CA . PHE A 1 97 ? 9.488 -9.435 -4.981 1.00 91.50 97 PHE A CA 1
ATOM 771 C C . PHE A 1 97 ? 11.005 -9.611 -5.076 1.00 91.50 97 PHE A C 1
ATOM 773 O O . PHE A 1 97 ? 11.491 -10.483 -5.790 1.00 91.50 97 PHE A O 1
ATOM 780 N N . GLY A 1 98 ? 11.759 -8.783 -4.346 1.00 89.69 98 GLY A N 1
ATOM 781 C CA . GLY A 1 98 ? 13.227 -8.829 -4.360 1.00 89.69 98 GLY A CA 1
ATOM 782 C C . GLY A 1 98 ? 13.861 -8.353 -5.672 1.00 89.69 98 GLY A C 1
ATOM 783 O O . GLY A 1 98 ? 15.069 -8.466 -5.832 1.00 89.69 98 GLY A O 1
ATOM 784 N N . LEU A 1 99 ? 13.063 -7.802 -6.592 1.00 89.94 99 LEU A N 1
ATOM 785 C CA . LEU A 1 99 ? 13.506 -7.309 -7.890 1.00 89.94 99 LEU A CA 1
ATOM 786 C C . LEU A 1 99 ? 13.572 -5.779 -7.882 1.00 89.94 99 LEU A C 1
ATOM 788 O O . LEU A 1 99 ? 12.545 -5.105 -7.921 1.00 89.94 99 LEU A O 1
ATOM 792 N N . GLY A 1 100 ? 14.782 -5.224 -7.839 1.00 88.19 100 GLY A N 1
ATOM 793 C CA . GLY A 1 100 ? 14.998 -3.788 -8.019 1.00 88.19 100 GLY A CA 1
ATOM 794 C C . GLY A 1 100 ? 15.197 -3.443 -9.492 1.00 88.19 100 GLY A C 1
ATOM 795 O O . GLY A 1 100 ? 16.028 -4.066 -10.150 1.00 88.19 100 GLY A O 1
ATOM 796 N N . ILE A 1 101 ? 14.475 -2.445 -10.007 1.00 87.12 101 ILE A N 1
ATOM 797 C CA . ILE A 1 101 ? 14.657 -1.934 -11.374 1.00 87.12 101 ILE A CA 1
ATOM 798 C C . ILE A 1 101 ? 15.754 -0.866 -11.380 1.00 87.12 101 ILE A C 1
ATOM 800 O O . ILE A 1 101 ? 15.705 0.076 -10.591 1.00 87.12 101 ILE A O 1
ATOM 804 N N . GLY A 1 102 ? 16.745 -1.039 -12.257 1.00 83.31 102 GLY A N 1
ATOM 805 C CA . GLY A 1 102 ? 17.901 -0.150 -12.394 1.00 83.31 102 GLY A CA 1
ATOM 806 C C . GLY A 1 102 ? 17.913 0.682 -13.678 1.00 83.31 102 GLY A C 1
ATOM 807 O O . GLY A 1 102 ? 18.609 1.692 -13.758 1.00 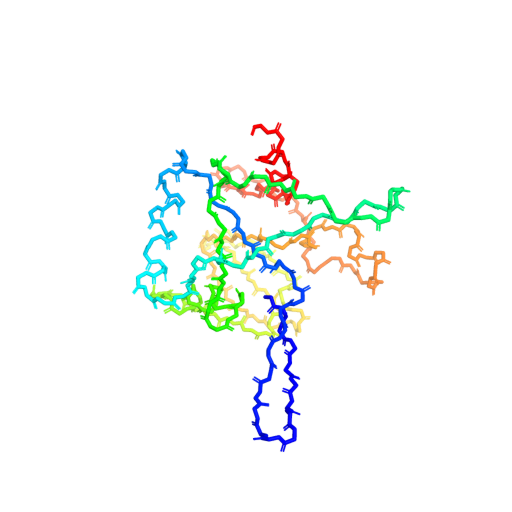83.31 102 GLY A O 1
ATOM 808 N N . LYS A 1 103 ? 17.172 0.265 -14.712 1.00 82.69 103 LYS A N 1
ATOM 809 C CA . LYS A 1 103 ? 17.144 0.973 -15.997 1.00 82.69 103 LYS A CA 1
ATOM 810 C C . LYS A 1 103 ? 15.814 0.797 -16.721 1.00 82.69 103 LYS A C 1
ATOM 812 O O . LYS A 1 103 ? 15.250 -0.296 -16.710 1.00 82.69 103 LYS A O 1
ATOM 817 N N . LEU A 1 104 ? 15.358 1.877 -17.356 1.00 87.38 104 LEU A N 1
ATOM 818 C CA . LEU A 1 104 ? 14.229 1.916 -18.285 1.00 87.38 104 LEU A CA 1
ATOM 819 C C . LEU A 1 104 ? 14.730 2.500 -19.610 1.00 87.38 104 LEU A C 1
ATOM 821 O O . LEU A 1 104 ? 15.230 3.624 -19.622 1.00 87.38 104 LEU A O 1
ATOM 825 N N . ASP A 1 105 ? 14.572 1.763 -20.706 1.00 84.19 105 ASP A N 1
ATOM 826 C CA . ASP A 1 105 ? 14.899 2.220 -22.060 1.00 84.19 105 ASP A CA 1
ATOM 827 C C . ASP A 1 105 ? 13.665 2.135 -22.960 1.00 84.19 105 ASP A C 1
ATOM 829 O O . ASP A 1 105 ? 12.920 1.159 -22.906 1.00 84.19 105 ASP A O 1
ATOM 833 N N . TRP A 1 106 ? 13.459 3.136 -23.812 1.00 85.44 106 TRP A N 1
ATOM 834 C CA . TRP A 1 106 ? 12.428 3.087 -24.846 1.00 85.44 106 TRP A CA 1
ATOM 835 C C . TRP A 1 106 ? 12.964 2.410 -26.111 1.00 85.44 106 TRP A C 1
ATOM 837 O O . TRP A 1 106 ? 14.054 2.745 -26.579 1.00 85.44 106 TRP A O 1
ATOM 847 N N . LEU A 1 107 ? 12.195 1.476 -26.669 1.00 85.38 107 LEU A N 1
ATOM 848 C CA . LEU A 1 107 ? 12.507 0.757 -27.900 1.00 85.38 107 LEU A CA 1
ATOM 849 C C . LEU A 1 107 ? 11.587 1.243 -29.026 1.00 85.38 107 LEU A C 1
ATOM 851 O O . LEU A 1 107 ? 10.452 0.783 -29.143 1.00 85.38 107 LEU A O 1
ATOM 855 N N . ASP A 1 108 ? 12.089 2.146 -29.877 1.00 81.06 108 ASP A N 1
ATOM 856 C CA . ASP A 1 108 ? 11.308 2.764 -30.964 1.00 81.06 108 ASP A CA 1
ATOM 857 C C . ASP A 1 108 ? 10.714 1.737 -31.946 1.00 81.06 108 ASP A C 1
ATOM 859 O O . ASP A 1 108 ? 9.604 1.923 -32.434 1.00 81.06 108 ASP A O 1
ATOM 863 N N . GLY A 1 109 ? 11.429 0.641 -32.226 1.00 84.94 109 GLY A N 1
ATOM 864 C CA . GLY A 1 109 ? 10.965 -0.394 -33.159 1.00 84.94 109 GLY A CA 1
ATOM 865 C C . GLY A 1 109 ? 9.765 -1.198 -32.651 1.00 84.94 109 GLY A C 1
ATOM 866 O O . GLY A 1 109 ? 8.930 -1.614 -33.449 1.00 84.94 109 GLY A O 1
ATOM 867 N N . ASP A 1 110 ? 9.659 -1.361 -31.331 1.00 82.00 110 ASP A N 1
ATOM 868 C CA . ASP A 1 110 ? 8.647 -2.205 -30.690 1.00 82.00 110 ASP A CA 1
ATOM 869 C C . ASP A 1 110 ? 7.579 -1.389 -29.948 1.00 82.00 110 ASP A C 1
ATOM 871 O O . ASP A 1 110 ? 6.680 -1.979 -29.341 1.00 82.00 110 ASP A O 1
ATOM 875 N N . ASP A 1 111 ? 7.675 -0.052 -29.964 1.00 87.81 111 ASP A N 1
ATOM 876 C CA . ASP A 1 111 ? 6.799 0.879 -29.236 1.00 87.81 111 ASP A CA 1
ATOM 877 C C . ASP A 1 111 ? 6.590 0.404 -27.786 1.00 87.81 111 ASP A C 1
ATOM 879 O O . ASP A 1 111 ? 5.480 0.065 -27.357 1.00 87.81 111 ASP A O 1
ATOM 883 N N . SER A 1 112 ? 7.702 0.185 -27.075 1.00 88.56 112 SER A N 1
ATOM 884 C CA . SER A 1 112 ? 7.692 -0.415 -25.738 1.00 88.56 112 SER A CA 1
ATOM 885 C C . SER A 1 112 ? 8.876 0.007 -24.866 1.00 88.56 112 SER A C 1
ATOM 887 O O . SER A 1 112 ? 9.921 0.441 -25.346 1.00 88.56 112 SER A O 1
ATOM 889 N N . TRP A 1 113 ? 8.700 -0.145 -23.556 1.00 87.44 113 TRP A N 1
ATOM 890 C CA . TRP A 1 113 ? 9.709 0.060 -22.525 1.00 87.44 113 TRP A CA 1
ATOM 891 C C . TRP A 1 113 ? 10.417 -1.244 -22.190 1.00 87.4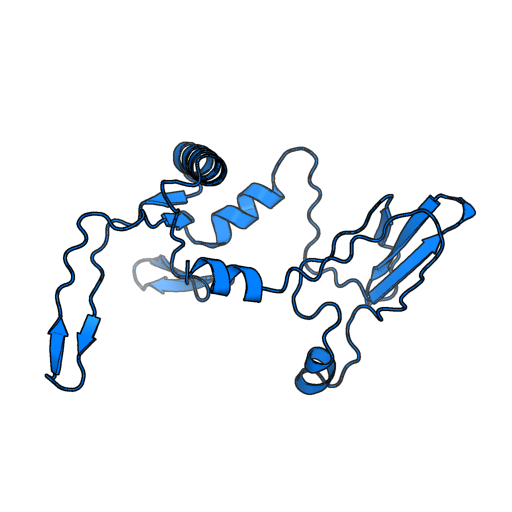4 113 TRP A C 1
ATOM 893 O O . TRP A 1 113 ? 9.771 -2.178 -21.728 1.00 87.44 113 TRP A O 1
ATOM 903 N N . SER A 1 114 ? 11.737 -1.280 -22.327 1.00 90.62 114 SER A N 1
ATOM 904 C CA . SER A 1 114 ? 12.590 -2.350 -21.813 1.00 90.62 114 SER A CA 1
ATOM 905 C C . SER A 1 114 ? 13.047 -2.027 -20.394 1.00 90.62 114 SER A C 1
ATOM 907 O O . SER A 1 114 ? 13.599 -0.952 -20.142 1.00 90.62 114 SER A O 1
ATOM 909 N N . LEU A 1 115 ? 12.851 -2.966 -19.469 1.00 91.50 115 LEU A N 1
ATOM 910 C CA . LEU A 1 115 ? 13.277 -2.846 -18.075 1.00 91.50 115 LEU A CA 1
ATOM 911 C C . LEU A 1 115 ? 14.467 -3.763 -17.783 1.00 91.50 115 LEU A C 1
ATOM 913 O O . LEU A 1 115 ? 14.449 -4.953 -18.102 1.00 91.50 115 LEU A O 1
ATOM 917 N N . THR A 1 116 ? 15.459 -3.218 -17.082 1.00 91.00 116 THR A N 1
ATOM 918 C CA . THR A 1 116 ? 16.630 -3.962 -16.602 1.00 91.00 116 THR A CA 1
ATOM 919 C C . THR A 1 116 ? 16.743 -3.829 -15.088 1.00 91.00 116 THR A C 1
ATOM 921 O O . THR A 1 116 ? 16.567 -2.739 -14.533 1.00 91.00 116 THR A O 1
ATOM 924 N N . SER A 1 117 ? 17.032 -4.935 -14.404 1.00 90.38 117 SER A N 1
ATOM 925 C CA . SER A 1 117 ? 17.219 -4.954 -12.955 1.00 90.38 117 SER A CA 1
ATOM 926 C C . SER A 1 117 ? 18.515 -4.251 -12.532 1.00 90.38 117 SER A C 1
ATOM 928 O O . SER A 1 117 ? 19.406 -4.007 -13.347 1.00 90.38 117 SER A O 1
ATOM 930 N N . LEU A 1 118 ? 18.644 -3.946 -11.239 1.00 85.50 118 LEU A N 1
ATOM 931 C CA . LEU A 1 118 ? 19.884 -3.422 -10.650 1.00 85.50 118 LEU A CA 1
ATOM 932 C C . LEU A 1 118 ? 21.077 -4.375 -10.835 1.00 85.50 118 LEU A C 1
ATOM 934 O O . LEU A 1 118 ? 22.212 -3.913 -10.910 1.00 85.50 118 LEU A O 1
ATOM 938 N N . ASP A 1 119 ? 20.813 -5.675 -10.967 1.00 89.62 119 ASP A N 1
ATOM 939 C CA . ASP A 1 119 ? 21.824 -6.709 -11.214 1.00 89.62 119 ASP A CA 1
ATOM 940 C C . ASP A 1 119 ? 22.117 -6.906 -12.715 1.00 89.62 119 ASP A C 1
ATOM 942 O O . ASP A 1 119 ? 22.841 -7.822 -13.101 1.00 89.62 119 ASP A O 1
ATOM 946 N N . GLY A 1 120 ? 21.541 -6.066 -13.584 1.00 89.38 120 GLY A N 1
ATOM 947 C CA . GLY A 1 120 ? 21.760 -6.098 -15.031 1.00 89.38 120 GLY A CA 1
ATOM 948 C C . GLY A 1 120 ? 20.930 -7.137 -15.792 1.00 89.38 120 GLY A C 1
ATOM 949 O O . GLY A 1 120 ? 21.141 -7.313 -16.990 1.00 89.38 120 GLY A O 1
ATOM 950 N N . GLN A 1 121 ? 19.985 -7.822 -15.141 1.00 93.44 121 GLN A N 1
ATOM 951 C CA . GLN A 1 121 ? 19.131 -8.816 -15.799 1.00 93.44 121 GLN A CA 1
ATOM 952 C C . GLN A 1 121 ? 17.990 -8.146 -16.572 1.00 93.44 121 GLN A C 1
ATOM 954 O O . GLN A 1 121 ? 17.378 -7.196 -16.082 1.00 93.44 121 GLN A O 1
ATOM 959 N N . ASN A 1 122 ? 17.669 -8.663 -17.761 1.00 94.25 122 ASN A N 1
ATOM 960 C CA . ASN A 1 122 ? 16.491 -8.230 -18.513 1.00 94.25 122 ASN A CA 1
ATOM 961 C C . ASN A 1 122 ? 15.217 -8.707 -17.796 1.00 94.25 122 ASN A C 1
ATOM 963 O O . ASN A 1 122 ? 15.063 -9.898 -17.526 1.00 94.25 122 ASN A O 1
ATOM 967 N N . VAL A 1 123 ? 14.325 -7.769 -17.478 1.00 94.94 123 VAL A N 1
ATOM 968 C CA . VAL A 1 123 ? 13.058 -8.033 -16.781 1.00 94.94 123 VAL A CA 1
ATOM 969 C C . VAL A 1 123 ? 11.900 -8.225 -17.762 1.00 94.94 123 VAL A C 1
ATOM 971 O O . VAL A 1 123 ? 10.980 -8.991 -17.469 1.00 94.94 123 VAL A O 1
ATOM 974 N N . GLY A 1 124 ? 11.939 -7.542 -18.907 1.00 94.50 124 GLY A N 1
ATOM 975 C CA . GLY A 1 124 ? 10.951 -7.650 -19.977 1.00 94.50 124 GLY A CA 1
ATOM 976 C C . GLY A 1 124 ? 10.661 -6.324 -20.680 1.00 94.50 124 GLY A C 1
ATOM 977 O O . GLY A 1 124 ? 11.192 -5.273 -20.306 1.00 94.50 124 GLY A O 1
ATOM 978 N N . CYS A 1 125 ? 9.779 -6.398 -21.681 1.00 94.12 125 CYS A N 1
ATOM 979 C CA . CYS A 1 125 ? 9.281 -5.250 -22.434 1.00 94.12 125 CYS A CA 1
ATOM 980 C C . CYS A 1 125 ? 7.800 -4.990 -22.129 1.00 94.12 125 CYS A C 1
ATOM 982 O O . CYS A 1 125 ? 6.993 -5.920 -22.111 1.00 94.12 125 CYS A O 1
ATOM 984 N N . PHE A 1 126 ? 7.433 -3.726 -21.923 1.00 92.56 126 PHE A N 1
ATOM 985 C CA . PHE A 1 126 ? 6.098 -3.319 -21.483 1.00 92.56 126 PHE A CA 1
ATOM 986 C C . PHE A 1 126 ? 5.582 -2.135 -22.296 1.00 92.56 126 PHE A C 1
ATOM 988 O O . PHE A 1 126 ? 6.321 -1.207 -22.607 1.00 92.56 126 PHE A O 1
ATOM 995 N N . LYS A 1 127 ? 4.285 -2.123 -22.612 1.00 90.19 127 LYS A N 1
ATOM 996 C CA . LYS A 1 127 ? 3.660 -1.015 -23.358 1.00 90.19 127 LYS A CA 1
ATOM 997 C C . LYS A 1 127 ? 3.491 0.263 -22.534 1.00 90.19 127 LYS A C 1
ATOM 999 O O . LYS A 1 127 ? 3.415 1.350 -23.091 1.00 90.19 127 LYS A O 1
ATOM 1004 N N . GLY A 1 128 ? 3.485 0.145 -21.211 1.00 86.19 128 GLY A N 1
ATOM 1005 C CA . GLY A 1 128 ? 3.443 1.275 -20.294 1.00 86.19 128 GLY A CA 1
ATOM 1006 C C . GLY A 1 128 ? 4.123 0.929 -18.979 1.00 86.19 128 GLY A C 1
ATOM 1007 O O . GLY A 1 128 ? 4.199 -0.241 -18.604 1.00 86.19 128 GLY A O 1
ATOM 1008 N N . VAL A 1 129 ? 4.625 1.951 -18.289 1.00 85.75 129 VAL A N 1
ATOM 1009 C CA . VAL A 1 129 ? 5.294 1.812 -16.993 1.00 85.75 129 VAL A CA 1
ATOM 1010 C C . VAL A 1 129 ? 4.736 2.855 -16.036 1.00 85.75 129 VAL A C 1
ATOM 1012 O O . VAL A 1 129 ? 4.680 4.038 -16.365 1.00 85.75 129 VAL A O 1
ATOM 1015 N N . VAL A 1 130 ? 4.342 2.412 -14.843 1.00 85.50 130 VAL A N 1
ATOM 1016 C CA . VAL A 1 130 ? 3.898 3.278 -13.748 1.00 85.50 130 VAL A CA 1
ATOM 1017 C C . VAL A 1 130 ? 4.858 3.101 -12.581 1.00 85.50 130 VAL A C 1
ATOM 1019 O O . VAL A 1 130 ? 5.098 1.985 -12.128 1.00 85.50 130 VAL A O 1
ATOM 1022 N N . THR A 1 131 ? 5.403 4.207 -12.084 1.00 81.56 131 THR A N 1
ATOM 1023 C CA . THR A 1 131 ? 6.289 4.228 -10.915 1.00 81.56 131 THR A CA 1
ATOM 1024 C C . THR A 1 131 ? 5.580 4.917 -9.757 1.00 81.56 131 THR A C 1
ATOM 1026 O O . THR A 1 131 ? 5.161 6.066 -9.901 1.00 81.56 131 THR A O 1
ATOM 1029 N N . SER A 1 132 ? 5.456 4.247 -8.614 1.00 80.69 132 SER A N 1
ATOM 1030 C CA . SER A 1 132 ? 4.698 4.751 -7.458 1.00 80.69 132 SER A CA 1
ATOM 1031 C C . SER A 1 132 ? 5.543 4.971 -6.202 1.00 80.69 132 SER A C 1
ATOM 1033 O O . SER A 1 132 ? 5.026 5.462 -5.199 1.00 80.69 132 SER A O 1
ATOM 1035 N N . ASP A 1 133 ? 6.837 4.637 -6.216 1.00 72.81 133 ASP A N 1
ATOM 1036 C CA . ASP A 1 133 ? 7.668 4.797 -5.030 1.00 72.81 133 ASP A CA 1
ATOM 1037 C C . ASP A 1 133 ? 8.275 6.206 -4.914 1.00 72.81 133 ASP A C 1
ATOM 1039 O O . ASP A 1 133 ? 8.717 6.837 -5.877 1.00 72.81 133 ASP A O 1
ATOM 1043 N N . LYS A 1 134 ? 8.311 6.700 -3.672 1.00 65.56 134 LYS A N 1
ATOM 1044 C CA . LYS A 1 134 ? 8.748 8.058 -3.316 1.00 65.56 134 LYS A CA 1
ATOM 1045 C C . LYS A 1 134 ? 10.233 8.315 -3.606 1.00 65.56 134 LYS A C 1
ATOM 1047 O O . LYS A 1 134 ? 10.652 9.470 -3.713 1.00 65.56 134 LYS A O 1
ATOM 1052 N N . SER A 1 135 ? 11.037 7.257 -3.683 1.00 62.50 135 SER A N 1
ATOM 1053 C CA . SER A 1 135 ? 12.486 7.310 -3.904 1.00 62.50 135 SER A CA 1
ATOM 1054 C C . SER A 1 135 ? 12.891 7.254 -5.371 1.00 62.50 135 SER A C 1
ATOM 1056 O O . SER A 1 135 ? 13.971 7.764 -5.670 1.00 62.50 135 SER A O 1
ATOM 1058 N N . THR A 1 136 ? 11.989 6.769 -6.230 1.00 62.16 136 THR A N 1
ATOM 1059 C CA . THR A 1 136 ? 11.922 6.831 -7.697 1.00 62.16 136 THR A CA 1
ATOM 1060 C C . THR A 1 136 ? 13.057 7.591 -8.349 1.00 62.16 136 THR A C 1
ATOM 1062 O O . THR A 1 136 ? 13.977 7.126 -9.017 1.00 62.16 136 THR A O 1
ATOM 1065 N N . PHE A 1 137 ? 12.925 8.874 -8.052 1.00 58.50 137 PHE A N 1
ATOM 1066 C CA . PHE A 1 137 ? 13.547 9.986 -8.724 1.00 58.50 137 PHE A CA 1
ATOM 1067 C C . PHE A 1 137 ? 14.103 11.001 -7.721 1.00 58.50 137 PHE A C 1
ATOM 1069 O O . PHE A 1 137 ? 14.422 12.136 -8.071 1.00 58.50 137 PHE A O 1
ATOM 1076 N N . SER A 1 138 ? 14.142 10.638 -6.436 1.00 61.34 138 SER A N 1
ATOM 1077 C CA . SER A 1 138 ? 14.496 11.567 -5.373 1.00 61.34 138 SER A CA 1
ATOM 1078 C C . SER A 1 138 ? 16.009 11.678 -5.242 1.00 61.34 138 SER A C 1
ATOM 1080 O O . SER A 1 138 ? 16.700 10.693 -4.982 1.00 61.34 138 SER A O 1
ATOM 1082 N N . SER A 1 139 ? 16.528 12.907 -5.287 1.00 57.47 139 SER A N 1
ATOM 1083 C CA . SER A 1 139 ? 17.912 13.215 -4.899 1.00 57.47 139 SER A CA 1
ATOM 1084 C C . SER A 1 139 ? 18.228 12.776 -3.462 1.00 57.47 139 SER A C 1
ATOM 1086 O O . SER A 1 139 ? 19.379 12.468 -3.148 1.00 57.47 139 SER A O 1
ATOM 1088 N N . ARG A 1 140 ? 17.203 12.658 -2.603 1.00 58.72 140 ARG A N 1
ATOM 1089 C CA . ARG A 1 140 ? 17.318 12.170 -1.222 1.00 58.72 140 ARG A CA 1
ATOM 1090 C C . ARG A 1 140 ? 17.745 10.702 -1.144 1.00 58.72 140 ARG A C 1
ATOM 1092 O O . ARG A 1 140 ? 18.358 10.303 -0.159 1.00 58.72 140 ARG A O 1
ATOM 1099 N N . PHE A 1 141 ? 17.490 9.904 -2.185 1.00 64.12 141 PHE A N 1
ATOM 1100 C CA . PHE A 1 141 ? 18.010 8.538 -2.258 1.00 64.12 141 PHE A CA 1
ATOM 1101 C C . PHE A 1 141 ? 19.540 8.541 -2.182 1.00 64.12 141 PHE A C 1
ATOM 1103 O O . PHE A 1 141 ? 20.129 7.793 -1.402 1.00 64.12 141 PHE A O 1
ATOM 1110 N N . ARG A 1 142 ? 20.181 9.464 -2.908 1.00 64.31 142 ARG A N 1
ATOM 1111 C CA . ARG A 1 142 ? 21.637 9.612 -2.909 1.00 64.31 142 ARG A CA 1
ATOM 1112 C C . ARG A 1 142 ? 22.183 10.121 -1.586 1.00 64.31 142 ARG A C 1
ATOM 1114 O O . ARG A 1 142 ? 23.219 9.634 -1.150 1.00 64.31 142 ARG A O 1
ATOM 1121 N N . SER A 1 143 ? 21.482 11.037 -0.919 1.00 62.03 143 SER A N 1
ATOM 1122 C CA . SER A 1 143 ? 21.922 11.537 0.389 1.00 62.03 143 SER A CA 1
ATOM 1123 C C . SER A 1 143 ? 21.828 10.485 1.497 1.00 62.03 143 SER A C 1
ATOM 1125 O O . SER A 1 143 ? 22.615 10.529 2.432 1.00 62.03 143 SER A O 1
ATOM 1127 N N . VAL A 1 144 ? 20.864 9.561 1.416 1.00 65.06 144 VAL A N 1
ATOM 1128 C CA . VAL A 1 144 ? 20.648 8.531 2.448 1.00 65.06 144 VAL A CA 1
ATOM 1129 C C . VAL A 1 144 ? 21.481 7.277 2.186 1.00 65.06 144 VAL A C 1
ATOM 1131 O O . VAL A 1 144 ? 21.990 6.675 3.124 1.00 65.06 144 VAL A O 1
ATOM 1134 N N . THR A 1 145 ? 21.625 6.872 0.924 1.00 67.00 145 THR A N 1
ATOM 1135 C CA . THR A 1 145 ? 22.248 5.583 0.570 1.00 67.00 145 THR A CA 1
ATOM 1136 C C . THR A 1 145 ? 23.665 5.710 0.012 1.00 67.00 145 THR A C 1
ATOM 1138 O O . THR A 1 145 ? 24.348 4.701 -0.141 1.00 67.00 145 THR A O 1
ATOM 1141 N N . GLY A 1 146 ? 24.099 6.919 -0.364 1.00 67.25 146 GLY A N 1
ATOM 1142 C CA . GLY A 1 146 ? 25.351 7.152 -1.093 1.00 67.25 146 GLY A CA 1
ATOM 1143 C C . GLY A 1 146 ? 25.334 6.686 -2.558 1.00 67.25 146 GLY A C 1
ATOM 1144 O O . GLY A 1 146 ? 26.285 6.955 -3.291 1.00 67.25 146 GLY A O 1
ATOM 1145 N N . LYS A 1 147 ? 24.262 6.025 -3.015 1.00 63.91 147 LYS A N 1
ATOM 1146 C CA . LYS A 1 147 ? 24.096 5.502 -4.380 1.00 63.91 147 LYS A CA 1
ATOM 1147 C C . LYS A 1 147 ? 23.227 6.446 -5.226 1.00 63.91 147 LYS A C 1
ATOM 1149 O O . LYS A 1 147 ? 22.377 7.138 -4.670 1.00 63.91 147 LYS A O 1
ATOM 1154 N N . PRO A 1 148 ? 23.409 6.530 -6.557 1.00 62.44 148 PRO A N 1
ATOM 1155 C CA . PRO A 1 148 ? 22.466 7.264 -7.404 1.00 62.44 148 PRO A CA 1
ATOM 1156 C C . PRO A 1 148 ? 21.051 6.665 -7.282 1.00 62.44 148 PRO A C 1
ATOM 1158 O O . PRO A 1 148 ? 20.936 5.485 -6.944 1.00 62.44 148 PRO A O 1
ATOM 1161 N N . PRO A 1 149 ? 19.981 7.452 -7.520 1.00 6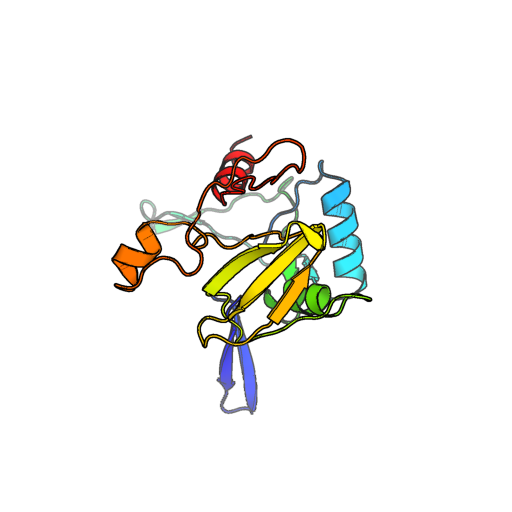3.91 149 PRO A N 1
ATOM 1162 C CA . PRO A 1 149 ? 18.621 6.919 -7.541 1.00 63.91 149 PRO A CA 1
ATOM 1163 C C . PRO A 1 149 ? 18.518 5.723 -8.503 1.00 63.91 149 PRO A C 1
ATOM 1165 O O . PRO A 1 149 ? 19.208 5.732 -9.527 1.00 63.91 149 PRO A O 1
ATOM 1168 N N . PRO A 1 150 ? 17.689 4.707 -8.186 1.00 60.12 150 PRO A N 1
ATOM 1169 C CA . PRO A 1 150 ? 17.653 3.446 -8.929 1.00 60.12 150 PRO A CA 1
ATOM 1170 C C . PRO A 1 150 ? 17.319 3.647 -10.401 1.00 60.12 150 PRO A C 1
ATOM 1172 O O . PRO A 1 150 ? 17.865 2.956 -11.249 1.00 60.12 150 PRO A O 1
ATOM 1175 N N . ILE A 1 151 ? 16.460 4.622 -10.702 1.00 65.00 151 ILE A N 1
ATOM 1176 C CA . ILE A 1 151 ? 16.101 4.990 -12.064 1.00 65.00 151 ILE A CA 1
ATOM 1177 C C . ILE A 1 151 ? 16.549 6.432 -12.288 1.00 65.00 151 ILE A C 1
ATOM 1179 O O . ILE A 1 151 ? 16.084 7.373 -11.639 1.00 65.00 151 ILE A O 1
ATOM 1183 N N . ALA A 1 152 ? 17.470 6.620 -13.231 1.00 55.69 152 ALA A N 1
ATOM 1184 C CA . ALA A 1 152 ? 17.818 7.947 -13.707 1.00 55.69 152 ALA A CA 1
ATOM 1185 C C . ALA A 1 152 ? 16.649 8.493 -14.541 1.00 55.69 152 ALA A C 1
ATOM 1187 O O . ALA A 1 152 ? 16.322 7.944 -15.592 1.00 55.69 152 ALA A O 1
ATOM 1188 N N . LEU A 1 153 ? 16.018 9.579 -14.084 1.00 50.12 153 LEU A N 1
ATOM 1189 C CA . LEU A 1 153 ? 14.989 10.282 -14.852 1.00 50.12 153 LEU A CA 1
ATOM 1190 C C . LEU A 1 153 ? 15.675 11.049 -15.990 1.00 50.12 153 LEU A C 1
ATOM 1192 O O . LEU A 1 153 ? 15.975 12.235 -15.874 1.00 50.12 153 LEU A O 1
ATOM 1196 N N . VAL A 1 154 ? 15.970 10.366 -17.093 1.00 45.84 154 VAL A N 1
ATOM 1197 C CA . VAL A 1 154 ? 16.205 11.057 -18.358 1.00 45.84 154 VAL A CA 1
ATOM 1198 C C . VAL A 1 154 ? 14.816 11.407 -18.877 1.00 45.84 154 VAL A C 1
ATOM 1200 O O . VAL A 1 154 ? 14.090 10.534 -19.343 1.00 45.84 154 VAL A O 1
ATOM 1203 N N . LEU A 1 155 ? 14.406 12.670 -18.721 1.00 42.09 155 LEU A N 1
ATOM 1204 C CA . LEU A 1 155 ? 13.198 13.201 -19.357 1.00 42.09 155 LEU A CA 1
ATOM 1205 C C . LEU A 1 155 ? 13.374 13.103 -20.876 1.00 42.09 155 LEU A C 1
ATOM 1207 O O . LEU A 1 155 ? 13.841 14.040 -21.520 1.00 42.09 155 LEU A O 1
ATOM 1211 N N . VAL A 1 156 ? 13.021 11.962 -21.460 1.00 39.81 156 VAL A N 1
ATOM 1212 C CA . VAL A 1 156 ? 12.904 11.829 -22.909 1.00 39.81 156 VAL A CA 1
ATOM 1213 C C . VAL A 1 156 ? 11.538 12.394 -23.283 1.00 39.81 156 VAL A C 1
ATOM 1215 O O . VAL A 1 156 ? 10.553 11.674 -23.402 1.00 39.81 156 VAL A O 1
ATOM 1218 N N . PHE A 1 157 ? 11.462 13.718 -23.432 1.00 35.16 157 PHE A N 1
ATOM 1219 C CA . PHE A 1 157 ? 10.350 14.335 -24.148 1.00 35.16 157 PHE A CA 1
ATOM 1220 C C . PHE A 1 157 ? 10.505 13.976 -25.624 1.00 35.16 157 PHE A C 1
ATOM 1222 O O . PHE A 1 157 ? 11.295 14.590 -26.341 1.00 35.16 157 PHE A O 1
ATOM 1229 N N . ARG A 1 158 ? 9.768 12.963 -26.082 1.00 42.47 158 ARG A N 1
ATOM 1230 C CA . ARG A 1 158 ? 9.562 12.725 -27.509 1.00 42.47 158 ARG A CA 1
ATOM 1231 C C . ARG A 1 158 ? 8.070 12.663 -27.803 1.00 42.47 158 ARG A C 1
ATOM 1233 O O . ARG A 1 158 ? 7.284 12.051 -27.091 1.00 42.47 158 ARG A O 1
ATOM 1240 N N . SER A 1 159 ? 7.705 13.449 -28.804 1.00 40.06 159 SER A N 1
ATOM 1241 C CA . SER A 1 159 ? 6.361 13.808 -29.242 1.00 40.06 159 SER A CA 1
ATOM 1242 C C . SER A 1 159 ? 5.420 12.607 -29.377 1.00 40.06 159 SER A C 1
ATOM 1244 O O . SER A 1 159 ? 5.683 11.711 -30.169 1.00 40.06 159 SER A O 1
ATOM 1246 N N . GLY A 1 160 ? 4.292 12.646 -28.660 1.00 43.94 160 GLY A N 1
ATOM 1247 C CA . GLY A 1 160 ? 3.087 11.863 -28.971 1.00 43.94 160 GLY A CA 1
ATOM 1248 C C . GLY A 1 160 ? 2.729 10.734 -28.003 1.00 43.94 160 GLY A C 1
ATOM 1249 O O . GLY A 1 160 ? 1.554 10.402 -27.901 1.00 43.94 160 GLY A O 1
ATOM 1250 N N . HIS A 1 161 ? 3.683 10.194 -27.243 1.00 43.88 161 HIS A N 1
ATOM 1251 C CA . HIS A 1 161 ? 3.429 9.087 -26.315 1.00 43.88 161 HIS A CA 1
ATOM 1252 C C . HIS A 1 161 ? 3.507 9.634 -24.890 1.00 43.88 161 HIS A C 1
ATOM 1254 O O . HIS A 1 161 ? 4.584 9.889 -24.352 1.00 43.88 161 HIS A O 1
ATOM 1260 N N . ALA A 1 162 ? 2.341 9.946 -24.321 1.00 35.72 162 ALA A N 1
ATOM 1261 C CA . ALA A 1 162 ? 2.221 10.641 -23.047 1.00 35.72 162 ALA A CA 1
ATOM 1262 C C . ALA A 1 162 ? 2.817 9.806 -21.905 1.00 35.72 162 ALA A C 1
ATOM 1264 O O . ALA A 1 162 ? 2.177 8.926 -21.333 1.00 35.72 162 ALA A O 1
ATOM 1265 N N . LEU A 1 163 ? 4.051 10.136 -21.542 1.00 42.69 163 LEU A N 1
ATOM 1266 C CA . LEU A 1 163 ? 4.652 9.765 -20.278 1.00 42.69 163 LEU A CA 1
ATOM 1267 C C . LEU A 1 163 ? 3.903 10.521 -19.172 1.00 42.69 163 LEU A C 1
ATOM 1269 O O . LEU A 1 163 ? 4.276 11.636 -18.809 1.00 42.69 163 LEU A O 1
ATOM 1273 N N . LEU A 1 164 ? 2.821 9.956 -18.633 1.00 38.81 164 LEU A N 1
ATOM 1274 C CA . LEU A 1 164 ? 2.219 10.506 -17.420 1.00 38.81 164 LEU A CA 1
ATOM 1275 C C . LEU A 1 164 ? 3.036 10.047 -16.203 1.00 38.81 164 LEU A C 1
ATOM 1277 O O . LEU A 1 164 ? 2.555 9.306 -15.352 1.00 38.81 164 LEU A O 1
ATOM 1281 N N . LEU A 1 165 ? 4.278 10.531 -16.092 1.00 42.50 165 LEU A N 1
ATOM 1282 C CA . LEU A 1 165 ? 4.983 10.607 -14.810 1.00 42.50 165 LEU A CA 1
ATOM 1283 C C . LEU A 1 165 ? 4.321 11.716 -13.981 1.00 42.50 165 LEU A C 1
ATOM 1285 O O . LEU A 1 165 ? 4.898 12.776 -13.735 1.00 42.50 165 LEU A O 1
ATOM 1289 N N . ARG A 1 166 ? 3.068 11.502 -13.564 1.00 33.56 166 ARG A N 1
ATOM 1290 C CA . ARG A 1 166 ? 2.497 12.309 -12.491 1.00 33.56 166 ARG A CA 1
ATOM 1291 C C . ARG A 1 166 ? 3.198 11.884 -11.216 1.00 33.56 166 ARG A C 1
ATOM 1293 O O . ARG A 1 166 ? 3.083 10.750 -10.760 1.00 33.56 166 ARG A O 1
ATOM 1300 N N . ARG A 1 167 ? 3.949 12.825 -10.660 1.00 34.69 167 ARG A N 1
ATOM 1301 C CA . ARG A 1 167 ? 4.446 12.786 -9.295 1.00 34.69 167 ARG A CA 1
ATOM 1302 C C . ARG A 1 167 ? 3.221 12.737 -8.378 1.00 34.69 167 ARG A C 1
ATOM 1304 O O . ARG A 1 167 ? 2.765 13.779 -7.938 1.00 34.69 167 ARG A O 1
ATOM 1311 N N . PHE A 1 168 ? 2.679 11.553 -8.104 1.00 32.69 168 PHE A N 1
ATOM 1312 C CA . PHE A 1 168 ? 1.817 11.368 -6.941 1.00 32.69 168 PHE A CA 1
ATOM 1313 C C . PHE A 1 168 ? 2.741 11.379 -5.728 1.00 32.69 168 PHE A C 1
ATOM 1315 O O . PHE A 1 168 ? 3.179 10.352 -5.211 1.00 32.69 168 PHE A O 1
ATOM 1322 N N . ALA A 1 169 ? 3.165 12.583 -5.347 1.00 31.50 169 ALA A N 1
ATOM 1323 C CA . ALA A 1 169 ? 3.752 12.772 -4.045 1.00 31.50 169 ALA A CA 1
ATOM 1324 C C . ALA A 1 169 ? 2.643 12.478 -3.034 1.00 31.50 169 ALA A C 1
ATOM 1326 O O . ALA A 1 169 ? 1.536 12.988 -3.144 1.00 31.50 169 ALA A O 1
ATOM 1327 N N . ILE A 1 170 ? 2.972 11.699 -2.010 1.00 34.94 170 ILE A N 1
ATOM 1328 C CA . ILE A 1 170 ? 2.134 11.456 -0.823 1.00 34.94 170 ILE A CA 1
ATOM 1329 C C . ILE A 1 170 ? 1.684 12.777 -0.137 1.00 34.94 170 ILE A C 1
ATOM 1331 O O . ILE A 1 170 ? 0.873 12.752 0.779 1.00 34.94 170 ILE A O 1
ATOM 1335 N N . GLU A 1 171 ? 2.170 13.939 -0.585 1.00 30.50 171 GLU A N 1
ATOM 1336 C CA . GLU A 1 171 ? 1.698 15.262 -0.163 1.00 30.50 171 GLU A CA 1
ATOM 1337 C C . GLU A 1 171 ? 0.238 15.538 -0.576 1.00 30.50 171 GLU A C 1
ATOM 1339 O O . GLU A 1 171 ? -0.476 16.169 0.200 1.00 30.50 171 GLU A O 1
ATOM 1344 N N . ASP A 1 172 ? -0.264 14.951 -1.671 1.00 31.83 172 ASP A N 1
ATOM 1345 C CA . ASP A 1 172 ? -1.678 15.100 -2.072 1.00 31.83 172 ASP A CA 1
ATOM 1346 C C . ASP A 1 172 ? -2.647 14.360 -1.123 1.00 31.83 172 ASP A C 1
ATOM 1348 O O . ASP A 1 172 ? -3.832 14.675 -1.051 1.00 31.83 172 ASP A O 1
ATOM 1352 N N . LEU A 1 173 ? -2.144 13.404 -0.329 1.00 32.56 173 LEU A N 1
ATOM 1353 C CA . LEU A 1 173 ? -2.917 12.729 0.723 1.00 32.56 173 LEU A CA 1
ATOM 1354 C C . LEU A 1 173 ? -2.956 13.528 2.037 1.00 32.56 173 LEU A C 1
ATOM 1356 O O . LEU A 1 173 ? -3.780 13.236 2.898 1.00 32.56 173 LEU A O 1
ATOM 1360 N N . VAL A 1 174 ? -2.088 14.537 2.193 1.00 32.88 174 VAL A N 1
ATOM 1361 C CA . VAL A 1 174 ? -2.082 15.441 3.356 1.00 32.88 174 VAL A CA 1
ATOM 1362 C C . VAL A 1 174 ? -2.975 16.662 3.110 1.00 32.88 174 VAL A C 1
ATOM 1364 O O . VAL A 1 174 ? -3.591 17.150 4.056 1.00 32.88 174 VAL A O 1
ATOM 1367 N N . GLU A 1 175 ? -3.133 17.123 1.863 1.00 29.39 175 GLU A N 1
ATOM 1368 C CA . GLU A 1 175 ? -4.121 18.172 1.548 1.00 29.39 175 GLU A CA 1
ATOM 1369 C C . GLU A 1 175 ? -5.573 17.673 1.622 1.00 29.39 175 GLU A C 1
ATOM 1371 O O . GLU A 1 175 ? -6.448 18.425 2.042 1.00 29.39 175 GLU A O 1
ATOM 1376 N N . LEU A 1 176 ? -5.826 16.385 1.372 1.00 32.22 176 LEU A N 1
ATOM 1377 C CA . LEU A 1 176 ? -7.131 15.750 1.624 1.00 32.22 176 LEU A CA 1
ATOM 1378 C C . LEU A 1 176 ? -7.447 15.525 3.117 1.00 32.22 176 LEU A C 1
ATOM 1380 O O . LEU A 1 176 ? -8.563 15.139 3.445 1.00 32.22 176 LEU A O 1
ATOM 1384 N N . GLN A 1 177 ? -6.501 15.786 4.027 1.00 31.75 177 GLN A N 1
ATOM 1385 C CA . GLN A 1 177 ? -6.750 15.844 5.477 1.00 31.75 177 GLN A CA 1
ATOM 1386 C C . GLN A 1 177 ? -6.941 17.282 5.994 1.00 31.75 177 GLN A C 1
ATOM 1388 O O . GLN A 1 177 ? -7.005 17.500 7.205 1.00 31.75 177 GLN A O 1
ATOM 1393 N N . ARG A 1 178 ? -7.002 18.278 5.098 1.00 36.38 178 ARG A N 1
ATOM 1394 C CA . ARG A 1 178 ? -7.224 19.695 5.436 1.00 36.38 178 ARG A CA 1
ATOM 1395 C C . ARG A 1 178 ? -8.384 20.348 4.673 1.00 36.38 178 ARG A C 1
ATOM 1397 O O . ARG A 1 178 ? -8.517 21.569 4.755 1.00 36.38 178 ARG A O 1
ATOM 1404 N N . ALA A 1 179 ? -9.209 19.566 3.980 1.00 33.66 179 ALA A N 1
ATOM 1405 C CA . ALA A 1 179 ? -10.451 20.019 3.357 1.00 33.66 179 ALA A CA 1
ATOM 1406 C C . ALA A 1 179 ? -11.658 19.375 4.043 1.00 33.66 179 ALA A C 1
ATOM 1408 O O . ALA A 1 179 ? -11.590 18.150 4.292 1.00 33.66 179 ALA A O 1
#